Protein AF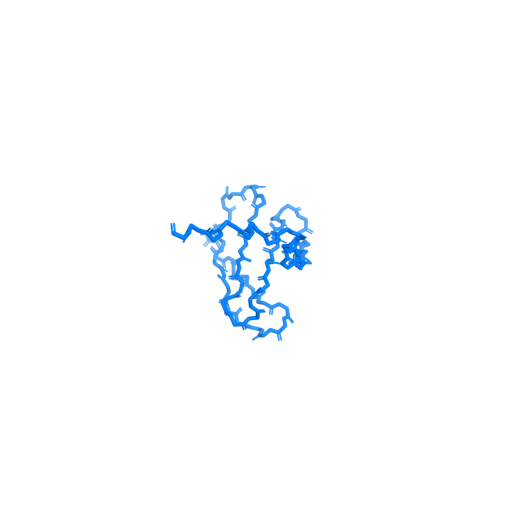-A0A843HNB8-F1 (afdb_monomer)

Mean predicted aligned error: 10.27 Å

pLDDT: mean 70.39, std 7.37, range [53.31, 81.06]

Secondary structure (DSSP, 8-state):
---EEEEPTTT--EEEEE-S---SPEEEE-TTT--EEEE-TTT--EEEEPPPP----------

Foldseek 3Di:
DDWDFDADPPPRDGFDIDPLPDQDWDWTADPVVRWIWTAHSVPRDIDTHGDPDPPDDPPPDDD

Solvent-accessible surface area (backbone atoms only — not comparable to full-atom values): 4243 Å² total; per-residue (Å²): 126,69,70,45,76,41,60,38,95,84,73,68,43,80,68,47,75,41,68,76,82,65,84,56,75,45,78,44,68,36,84,86,77,67,34,34,36,37,39,35,70,88,71,76,50,74,44,80,41,74,63,81,77,80,87,69,81,83,81,79,76,84,129

Nearest PDB structures (foldseek):
  6uq0-assembly1_I  TM=4.509E-01  e=1.717E+00  Saccharomyces cerevisiae S288C
  8yfq-assembly1_I  TM=2.579E-01  e=1.826E+00  Komagataella phaffii
  6gmh-assembly1_I  TM=4.187E-01  e=6.663E+00  Sus scrofa
  5oik-assembly1_I  TM=4.189E-01  e=6.663E+00  Bos taurus

Structure (mmCIF, N/CA/C/O backbone):
data_AF-A0A843HNB8-F1
#
_entry.id   AF-A0A843HNB8-F1
#
loop_
_atom_site.group_PDB
_atom_site.id
_atom_site.type_symbol
_atom_site.label_atom_id
_atom_site.label_alt_id
_atom_site.label_comp_id
_atom_site.label_asym_id
_atom_site.label_entity_id
_atom_site.label_seq_id
_atom_site.pdbx_PDB_ins_code
_atom_site.Cartn_x
_atom_site.Cartn_y
_atom_site.Cartn_z
_atom_site.occupancy
_atom_site.B_iso_or_equiv
_atom_site.auth_seq_id
_atom_site.auth_comp_id
_atom_site.auth_asym_id
_atom_site.auth_atom_id
_atom_site.pdbx_PDB_model_num
ATOM 1 N N . MET A 1 1 ? -6.319 10.504 17.918 1.00 53.31 1 MET A N 1
ATOM 2 C CA . MET A 1 1 ? -6.031 10.543 16.467 1.00 53.31 1 MET A CA 1
ATOM 3 C C . MET A 1 1 ? -6.217 9.147 15.906 1.00 53.31 1 MET A C 1
ATOM 5 O O . MET A 1 1 ? -5.544 8.228 16.362 1.00 53.31 1 MET A O 1
ATOM 9 N N . SER A 1 2 ? -7.177 8.970 15.003 1.00 57.34 2 SER A N 1
ATOM 10 C CA . SER A 1 2 ? -7.484 7.670 14.402 1.00 57.34 2 SER A CA 1
ATOM 11 C C . SER A 1 2 ? -6.500 7.399 13.268 1.00 57.34 2 SER A C 1
ATOM 13 O O . SER A 1 2 ? -6.531 8.079 12.248 1.00 57.34 2 SER A O 1
ATOM 15 N N . LYS A 1 3 ? -5.608 6.425 13.461 1.00 68.50 3 LYS A N 1
ATOM 16 C CA . LYS A 1 3 ? -4.652 5.997 12.436 1.00 68.50 3 LYS A CA 1
ATOM 17 C C . LYS A 1 3 ? -5.389 5.181 11.379 1.00 68.50 3 LYS A C 1
ATOM 19 O O . LYS A 1 3 ? -5.920 4.115 11.689 1.00 68.50 3 LYS A O 1
ATOM 24 N N . ILE A 1 4 ? -5.422 5.668 10.144 1.00 73.44 4 ILE A N 1
ATOM 25 C CA . ILE A 1 4 ? -6.015 4.952 9.014 1.00 73.44 4 ILE A CA 1
ATOM 26 C C . ILE A 1 4 ? -4.904 4.166 8.329 1.00 73.44 4 ILE A C 1
ATOM 28 O O . ILE A 1 4 ? -3.969 4.736 7.770 1.00 73.44 4 ILE A O 1
ATOM 32 N N . LYS A 1 5 ? -5.001 2.841 8.375 1.00 78.75 5 LYS A N 1
ATOM 33 C CA . LYS A 1 5 ? -4.088 1.956 7.652 1.00 78.75 5 LYS A CA 1
ATOM 34 C C . LYS A 1 5 ? -4.558 1.827 6.210 1.00 78.75 5 LYS A C 1
ATOM 36 O O . LYS A 1 5 ? -5.715 1.494 5.960 1.00 78.75 5 LYS A O 1
ATOM 41 N N . ILE A 1 6 ? -3.661 2.088 5.270 1.00 77.06 6 ILE A N 1
ATOM 42 C CA . ILE A 1 6 ? -3.910 1.953 3.838 1.00 77.06 6 ILE A CA 1
ATOM 43 C C . ILE A 1 6 ? -3.292 0.640 3.373 1.00 77.06 6 ILE A C 1
ATOM 45 O O . ILE A 1 6 ? -2.088 0.398 3.519 1.00 77.06 6 ILE A O 1
ATOM 49 N N . TYR A 1 7 ? -4.138 -0.199 2.788 1.00 78.44 7 TYR A N 1
ATOM 50 C CA . TYR A 1 7 ? -3.771 -1.514 2.285 1.00 78.44 7 TYR A CA 1
ATOM 51 C C . TYR A 1 7 ? -3.639 -1.509 0.767 1.00 78.44 7 TYR A C 1
ATOM 53 O O . TYR A 1 7 ? -4.260 -0.714 0.058 1.00 78.44 7 TYR A O 1
ATOM 61 N N . CYS A 1 8 ? -2.831 -2.434 0.257 1.00 75.88 8 CYS A N 1
ATOM 62 C CA . CYS A 1 8 ? -2.770 -2.691 -1.173 1.00 75.88 8 CYS A CA 1
ATOM 63 C C . CYS A 1 8 ? -4.059 -3.376 -1.638 1.00 75.88 8 CYS A C 1
ATOM 65 O O . CYS A 1 8 ? -4.374 -4.428 -1.082 1.00 75.88 8 CYS A O 1
ATOM 67 N N . PRO A 1 9 ? -4.746 -2.889 -2.687 1.00 73.56 9 PRO A N 1
ATOM 68 C CA . PRO A 1 9 ? -5.928 -3.574 -3.214 1.00 73.56 9 PRO A CA 1
ATOM 69 C C . PRO A 1 9 ? -5.613 -4.964 -3.789 1.00 73.56 9 PRO A C 1
ATOM 71 O O . PRO A 1 9 ? -6.507 -5.790 -3.902 1.00 73.56 9 PRO A O 1
ATOM 74 N N . GLU A 1 10 ? -4.352 -5.243 -4.135 1.00 74.50 10 GLU A N 1
ATOM 75 C CA . GLU A 1 10 ? -3.972 -6.502 -4.788 1.00 74.50 10 GLU A CA 1
ATOM 76 C C . GLU A 1 10 ? -3.307 -7.516 -3.865 1.00 74.50 10 GLU A C 1
ATOM 78 O O . GLU A 1 10 ? -3.553 -8.709 -3.986 1.00 74.50 10 GLU A O 1
ATOM 83 N N . CYS A 1 11 ? -2.442 -7.069 -2.952 1.00 77.81 11 CYS A N 1
ATOM 84 C CA . CYS A 1 11 ? -1.745 -7.979 -2.040 1.00 77.81 11 CYS A CA 1
ATOM 85 C C . CYS A 1 11 ? -2.210 -7.879 -0.587 1.00 77.81 11 CYS A C 1
ATOM 87 O O . CYS A 1 11 ? -1.596 -8.516 0.270 1.00 77.81 11 CYS A O 1
ATOM 89 N N . ALA A 1 12 ? -3.219 -7.044 -0.300 1.00 75.88 12 ALA A N 1
ATOM 90 C CA . ALA A 1 12 ? -3.763 -6.772 1.036 1.00 75.88 12 ALA A CA 1
ATOM 91 C C . ALA A 1 12 ? -2.710 -6.405 2.104 1.00 75.88 12 ALA A C 1
ATOM 93 O O . ALA A 1 12 ? -2.991 -6.385 3.296 1.00 75.88 12 ALA A O 1
ATOM 94 N N . THR A 1 13 ? -1.476 -6.110 1.689 1.00 79.88 13 THR A N 1
ATOM 95 C CA . THR A 1 13 ? -0.374 -5.776 2.590 1.00 79.88 13 THR A CA 1
ATOM 96 C C . THR A 1 13 ? -0.516 -4.320 3.014 1.00 79.88 13 THR A C 1
ATOM 98 O O . THR A 1 13 ? -0.898 -3.478 2.197 1.00 79.88 13 THR A O 1
ATOM 101 N N . GLU A 1 14 ? -0.216 -4.022 4.278 1.00 80.94 14 GLU A N 1
ATOM 102 C CA . GLU A 1 14 ? -0.163 -2.649 4.780 1.00 80.94 14 GLU A CA 1
ATOM 103 C C . GLU A 1 14 ? 0.951 -1.892 4.050 1.00 80.94 14 GLU A C 1
ATOM 105 O O . GLU A 1 14 ? 2.108 -2.317 4.032 1.00 80.94 14 GLU A O 1
ATOM 110 N N . ILE A 1 15 ? 0.586 -0.796 3.390 1.00 79.25 15 ILE A N 1
ATOM 111 C CA . ILE A 1 15 ? 1.526 0.003 2.602 1.00 79.25 15 ILE A CA 1
ATOM 112 C C . ILE A 1 15 ? 1.901 1.285 3.341 1.00 79.25 15 ILE A C 1
ATOM 114 O O . ILE A 1 15 ? 3.038 1.748 3.242 1.00 79.25 15 I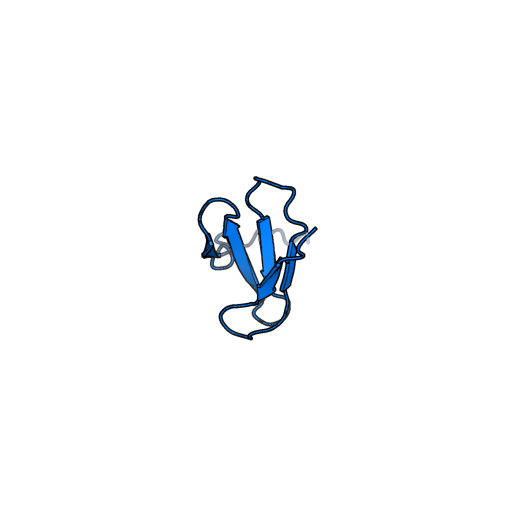LE A O 1
ATOM 118 N N . TYR A 1 16 ? 0.937 1.890 4.031 1.00 76.62 16 TYR A N 1
ATOM 119 C CA . TYR A 1 16 ? 1.110 3.193 4.651 1.00 76.62 16 TYR A CA 1
ATOM 120 C C . TYR A 1 16 ? 0.118 3.376 5.794 1.00 76.62 16 TYR A C 1
ATOM 122 O O . TYR A 1 16 ? -1.008 2.884 5.730 1.00 76.62 16 TYR A O 1
ATOM 130 N N . THR A 1 17 ? 0.526 4.111 6.822 1.00 77.56 17 THR A N 1
ATOM 131 C CA . THR A 1 17 ? -0.360 4.538 7.906 1.00 77.56 17 THR A CA 1
ATOM 132 C C . THR A 1 17 ? -0.537 6.043 7.799 1.00 77.56 17 THR A C 1
ATOM 134 O O . THR A 1 17 ? 0.442 6.779 7.751 1.00 77.56 17 THR A O 1
ATOM 137 N N . TYR A 1 18 ? -1.788 6.482 7.723 1.00 75.25 18 TYR A N 1
ATOM 138 C CA . TYR A 1 18 ? -2.172 7.877 7.614 1.00 75.25 18 TYR A CA 1
ATOM 139 C C . TYR A 1 18 ? -2.711 8.367 8.962 1.00 75.25 18 TYR A C 1
ATOM 141 O O . TYR A 1 18 ? -3.703 7.844 9.473 1.00 75.25 18 TYR A O 1
ATOM 149 N N . ASP A 1 19 ? -2.061 9.376 9.539 1.00 70.50 19 ASP A N 1
ATOM 150 C CA . ASP A 1 19 ? -2.390 9.904 10.871 1.00 70.50 19 ASP A CA 1
ATOM 151 C C . ASP A 1 19 ? -3.600 10.861 10.896 1.00 70.50 19 ASP A C 1
ATOM 153 O O . ASP A 1 19 ? -4.011 11.308 11.967 1.00 70.50 19 ASP A O 1
ATOM 157 N N . GLY A 1 20 ? -4.217 11.149 9.742 1.00 64.44 20 GLY A N 1
ATOM 158 C CA . GLY A 1 20 ? -5.432 11.971 9.663 1.00 64.44 20 GLY A CA 1
ATOM 159 C C . GLY A 1 20 ? -5.199 13.450 9.343 1.00 64.44 20 GLY A C 1
ATOM 160 O O . GLY A 1 20 ? -6.160 14.153 9.050 1.00 64.44 20 GLY A O 1
ATOM 161 N N . THR A 1 21 ? -3.953 13.925 9.375 1.00 67.19 21 THR A N 1
ATOM 162 C CA . THR A 1 21 ? -3.630 15.364 9.397 1.00 67.19 21 THR A CA 1
ATOM 163 C C . THR A 1 21 ? -3.358 15.991 8.029 1.00 67.19 21 THR A C 1
ATOM 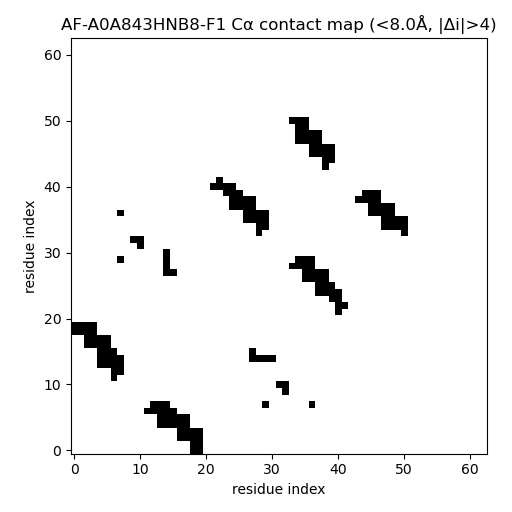165 O O . THR A 1 21 ? -3.385 17.212 7.906 1.00 67.19 21 THR A O 1
ATOM 168 N N . SER A 1 22 ? -3.053 15.195 7.002 1.00 63.50 22 SER A N 1
ATOM 169 C CA . SER A 1 22 ? -2.532 15.708 5.730 1.00 63.50 22 SER A CA 1
ATOM 170 C C . SER A 1 22 ? -3.550 15.628 4.598 1.00 63.50 22 SER A C 1
ATOM 172 O O . SER A 1 22 ? -3.711 14.596 3.963 1.00 63.50 22 SER A O 1
ATOM 174 N N . THR A 1 23 ? -4.153 16.758 4.243 1.00 66.62 23 THR A N 1
ATOM 175 C CA . THR A 1 23 ? -5.086 16.887 3.105 1.00 66.62 23 THR A CA 1
ATOM 176 C C . THR A 1 23 ? -4.450 16.581 1.735 1.00 66.62 23 THR A C 1
ATOM 178 O O . THR A 1 23 ? -5.137 16.539 0.716 1.00 66.62 23 THR A O 1
ATOM 181 N N . THR A 1 24 ? -3.134 16.377 1.696 1.00 70.12 24 THR A N 1
ATOM 182 C CA . THR A 1 24 ? -2.343 16.132 0.490 1.00 70.12 24 THR A CA 1
ATOM 183 C C . THR A 1 24 ? -2.541 14.720 -0.060 1.00 70.12 24 THR A C 1
ATOM 185 O O . THR A 1 24 ? -2.654 13.744 0.678 1.00 70.12 24 THR A O 1
ATOM 188 N N . ASP A 1 25 ? -2.511 14.611 -1.388 1.00 73.06 25 ASP A N 1
ATOM 189 C CA . ASP A 1 25 ? -2.401 13.338 -2.091 1.00 73.06 25 ASP A CA 1
ATOM 190 C C . ASP A 1 25 ? -1.153 12.560 -1.636 1.00 73.06 25 ASP A C 1
ATOM 192 O O . ASP A 1 25 ? -0.023 13.030 -1.786 1.00 73.06 25 ASP A O 1
ATOM 196 N N . VAL A 1 26 ? -1.341 11.333 -1.154 1.00 76.12 26 VAL A N 1
ATOM 197 C CA . VAL A 1 26 ? -0.234 10.457 -0.747 1.00 76.12 26 VAL A CA 1
ATOM 198 C C . VAL A 1 26 ? 0.018 9.437 -1.852 1.00 76.12 26 VAL A C 1
ATOM 200 O O . VAL A 1 26 ? -0.849 8.623 -2.165 1.00 76.12 26 VAL A O 1
ATOM 203 N N . VAL A 1 27 ? 1.204 9.475 -2.462 1.00 78.69 27 VAL A N 1
ATOM 204 C CA . VAL A 1 27 ? 1.632 8.477 -3.453 1.00 78.69 27 VAL A CA 1
ATOM 205 C C . VAL A 1 27 ? 2.605 7.522 -2.783 1.00 78.69 27 VAL A C 1
ATOM 207 O O . VAL A 1 27 ? 3.709 7.918 -2.416 1.00 78.69 27 VAL A O 1
ATOM 210 N N . VAL A 1 28 ? 2.214 6.255 -2.643 1.00 79.50 28 VAL A N 1
ATOM 211 C CA . VAL A 1 28 ? 3.085 5.225 -2.071 1.00 79.50 28 VAL A CA 1
ATOM 212 C C . VAL A 1 28 ? 3.247 4.056 -3.024 1.00 79.50 28 VAL A C 1
ATOM 214 O O . VAL A 1 28 ? 2.316 3.602 -3.684 1.00 79.50 28 VAL A O 1
ATOM 217 N N . LYS A 1 29 ? 4.473 3.547 -3.074 1.00 80.69 29 LYS A N 1
ATOM 218 C CA . LYS A 1 29 ? 4.829 2.345 -3.806 1.00 80.69 29 LYS A CA 1
ATOM 219 C C . LYS A 1 29 ? 4.615 1.107 -2.936 1.00 80.69 29 LYS A C 1
ATOM 221 O O . LYS A 1 29 ? 5.237 0.965 -1.885 1.00 80.69 29 LYS A O 1
ATOM 226 N N . CYS A 1 30 ? 3.800 0.167 -3.403 1.00 81.06 30 CYS A N 1
ATOM 227 C CA . CYS A 1 30 ? 3.731 -1.156 -2.791 1.00 81.06 30 CYS A CA 1
ATOM 228 C C . CYS A 1 30 ? 5.028 -1.924 -3.093 1.00 81.06 30 CYS A C 1
ATOM 230 O O . CYS A 1 30 ? 5.334 -2.178 -4.259 1.00 81.06 30 CYS A O 1
ATOM 232 N N . ARG A 1 31 ? 5.778 -2.337 -2.062 1.00 78.31 31 ARG A N 1
ATOM 233 C CA . ARG A 1 31 ? 7.028 -3.106 -2.237 1.00 78.31 31 ARG A CA 1
ATOM 234 C C . ARG A 1 31 ? 6.809 -4.480 -2.873 1.00 78.31 31 ARG A C 1
ATOM 236 O O . ARG A 1 31 ? 7.675 -4.948 -3.597 1.00 78.31 31 ARG A O 1
ATOM 243 N N . ARG A 1 32 ? 5.656 -5.106 -2.623 1.00 78.62 32 ARG A N 1
ATOM 244 C CA . ARG A 1 32 ? 5.344 -6.458 -3.106 1.00 78.62 32 ARG A CA 1
ATOM 245 C C . ARG A 1 32 ? 4.847 -6.463 -4.551 1.00 78.62 32 ARG A C 1
ATOM 247 O O . ARG A 1 32 ? 5.325 -7.246 -5.357 1.00 78.62 32 ARG A O 1
ATOM 254 N N . CYS A 1 33 ? 3.922 -5.564 -4.887 1.00 76.00 33 CYS A N 1
ATOM 255 C C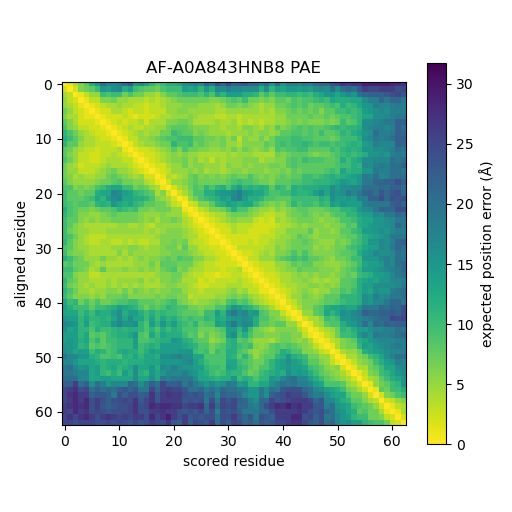A . CYS A 1 33 ? 3.361 -5.460 -6.239 1.00 76.00 33 CYS A CA 1
ATOM 256 C C . CYS A 1 33 ? 4.195 -4.571 -7.174 1.00 76.00 33 CYS A C 1
ATOM 258 O O . CYS A 1 33 ? 3.941 -4.558 -8.375 1.00 76.00 33 CYS A O 1
ATOM 260 N N . ASN A 1 34 ? 5.150 -3.799 -6.639 1.00 76.44 34 ASN A N 1
ATOM 261 C CA . ASN A 1 34 ? 5.959 -2.815 -7.368 1.00 76.44 34 ASN A CA 1
ATOM 262 C C . ASN A 1 34 ? 5.118 -1.761 -8.128 1.00 76.44 34 ASN A C 1
ATOM 264 O O . ASN A 1 34 ? 5.549 -1.218 -9.143 1.00 76.44 34 ASN A O 1
ATOM 268 N N . ARG A 1 35 ? 3.904 -1.475 -7.640 1.00 76.06 35 ARG A N 1
ATOM 269 C CA . ARG A 1 35 ? 2.942 -0.522 -8.225 1.00 76.06 35 ARG A CA 1
ATOM 270 C C . ARG A 1 35 ? 2.789 0.705 -7.338 1.00 76.06 35 ARG A C 1
ATOM 272 O O . ARG A 1 35 ? 2.974 0.614 -6.122 1.00 76.06 35 ARG A O 1
ATOM 279 N N . TYR A 1 36 ? 2.440 1.834 -7.946 1.00 80.12 36 TYR A N 1
ATOM 280 C CA . TYR A 1 36 ? 2.199 3.086 -7.240 1.00 80.12 36 TYR A CA 1
ATOM 281 C C . TYR A 1 36 ? 0.711 3.222 -6.933 1.00 80.12 36 TYR A C 1
ATOM 283 O O . TYR A 1 36 ? -0.146 2.983 -7.777 1.00 80.12 36 TYR A O 1
ATOM 291 N N . ILE A 1 37 ? 0.388 3.587 -5.704 1.00 77.75 37 ILE A N 1
ATOM 292 C CA . ILE A 1 37 ? -0.983 3.767 -5.245 1.00 77.75 37 ILE A CA 1
ATOM 293 C C . ILE A 1 37 ? -1.092 5.203 -4.766 1.00 77.75 37 ILE A C 1
ATOM 295 O O . ILE A 1 37 ? -0.336 5.640 -3.897 1.00 77.75 37 ILE A O 1
ATOM 299 N N . LYS A 1 38 ? -2.009 5.943 -5.383 1.00 78.31 38 LYS A N 1
ATOM 300 C CA . LYS A 1 38 ? -2.339 7.312 -5.019 1.00 78.31 38 LYS A CA 1
ATOM 301 C C . LYS A 1 38 ? -3.573 7.283 -4.122 1.00 78.31 38 LYS A C 1
ATOM 303 O O . LYS A 1 38 ? -4.644 6.849 -4.543 1.00 78.31 38 LYS A O 1
ATOM 308 N N . TYR A 1 39 ? -3.409 7.734 -2.887 1.00 72.75 39 TYR A N 1
ATOM 309 C CA . TYR A 1 39 ? -4.470 7.843 -1.896 1.00 72.75 39 TYR A CA 1
ATOM 310 C C . TYR A 1 39 ? -4.960 9.291 -1.801 1.00 72.75 39 TYR A C 1
ATOM 312 O O . TYR A 1 39 ? -4.157 10.201 -1.580 1.00 72.75 39 TYR A O 1
ATOM 320 N N . LYS A 1 40 ? -6.276 9.492 -1.961 1.00 73.81 40 LYS A N 1
ATOM 321 C CA . LYS A 1 40 ? -6.950 10.787 -1.794 1.00 73.81 40 LYS A CA 1
ATOM 322 C C . LYS A 1 40 ? -7.705 10.830 -0.459 1.00 73.81 40 LYS A C 1
ATOM 324 O O . LYS A 1 40 ? -8.809 10.284 -0.386 1.00 73.81 40 LYS A O 1
ATOM 329 N N . PRO A 1 41 ? -7.178 11.505 0.579 1.00 65.44 41 PRO A N 1
ATOM 330 C CA . PRO A 1 41 ? -7.798 11.513 1.906 1.00 65.44 41 PRO A CA 1
ATOM 331 C C . PRO A 1 41 ? -9.183 12.179 1.938 1.00 65.44 41 PRO A C 1
ATOM 333 O O . PRO A 1 41 ? -10.039 11.741 2.696 1.00 65.44 41 PRO A O 1
ATOM 336 N N . LEU A 1 42 ? -9.439 13.181 1.086 1.00 65.38 42 LEU A N 1
ATOM 337 C CA . LEU A 1 42 ? -10.714 13.919 1.043 1.00 65.38 42 LEU A CA 1
ATOM 338 C C . LEU A 1 42 ? -11.881 13.173 0.371 1.00 65.38 42 LEU A C 1
ATOM 340 O O . LEU A 1 42 ? -13.024 13.581 0.533 1.00 65.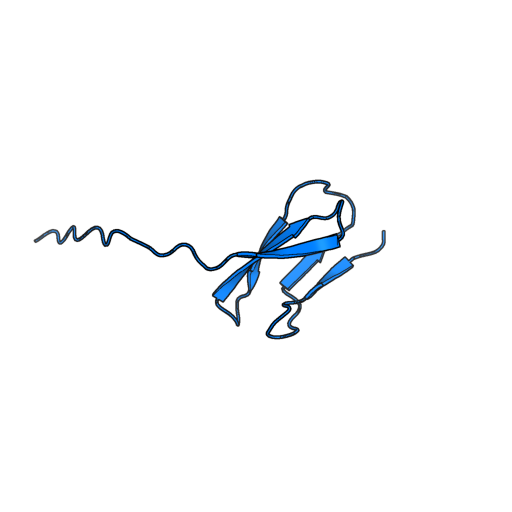38 42 LEU A O 1
ATOM 344 N N . GLY A 1 43 ? -11.614 12.121 -0.408 1.00 63.69 43 GLY A N 1
ATOM 345 C CA . GLY A 1 43 ? -12.640 11.456 -1.226 1.00 63.69 43 GLY A CA 1
ATOM 346 C C . GLY A 1 43 ? -12.727 9.944 -1.046 1.00 63.69 43 GLY A C 1
ATOM 347 O O . GLY A 1 43 ? -13.496 9.306 -1.754 1.00 63.69 43 GLY A O 1
ATOM 348 N N . GLY A 1 44 ? -11.899 9.350 -0.178 1.00 58.19 44 GLY A N 1
ATOM 349 C CA . GLY A 1 44 ? -11.840 7.897 0.044 1.00 58.19 44 GLY A CA 1
ATOM 350 C C . GLY A 1 44 ? -11.390 7.067 -1.168 1.00 58.19 44 GLY A C 1
ATOM 351 O O . GLY A 1 44 ? -11.270 5.850 -1.071 1.00 58.19 44 GLY A O 1
ATOM 352 N N . ALA A 1 45 ? -11.127 7.701 -2.313 1.00 57.59 45 ALA A N 1
ATOM 353 C CA . ALA A 1 45 ? -10.773 7.020 -3.545 1.00 57.59 45 ALA A CA 1
ATOM 354 C C . ALA A 1 45 ? -9.289 6.626 -3.545 1.00 57.59 45 ALA A C 1
ATOM 356 O O . ALA A 1 45 ? -8.394 7.476 -3.463 1.00 57.59 45 ALA A O 1
ATOM 357 N N . THR A 1 46 ? -9.028 5.328 -3.686 1.00 61.69 46 THR A N 1
ATOM 358 C CA . THR A 1 46 ? -7.703 4.783 -3.977 1.00 61.69 46 THR A CA 1
ATOM 359 C C . THR A 1 46 ? -7.544 4.641 -5.486 1.00 61.69 46 THR A C 1
ATOM 361 O O . THR A 1 46 ? -8.288 3.923 -6.149 1.00 61.69 46 THR A O 1
ATOM 364 N N . ILE A 1 47 ? -6.580 5.358 -6.063 1.00 65.12 47 ILE A N 1
ATOM 365 C CA . ILE A 1 47 ? -6.270 5.266 -7.491 1.00 65.12 47 ILE A CA 1
ATOM 366 C C . ILE A 1 47 ? -4.973 4.477 -7.624 1.00 65.12 47 ILE A C 1
ATOM 368 O O . ILE A 1 47 ? -3.906 4.933 -7.210 1.00 65.12 47 ILE A O 1
ATOM 372 N N . THR A 1 48 ? -5.051 3.287 -8.211 1.00 62.78 48 THR A N 1
ATOM 373 C CA . THR A 1 48 ? -3.855 2.511 -8.550 1.00 62.78 48 THR A CA 1
ATOM 374 C C . THR A 1 48 ? -3.254 3.092 -9.823 1.00 62.78 48 THR A C 1
ATOM 376 O O . THR A 1 48 ? -3.862 3.033 -10.889 1.00 62.78 48 THR A O 1
ATOM 379 N N . VAL A 1 49 ? -2.064 3.674 -9.718 1.00 66.88 49 VAL A N 1
ATOM 380 C CA . VAL A 1 49 ? -1.320 4.209 -10.859 1.00 66.88 49 VAL A CA 1
ATOM 381 C C . VAL A 1 49 ? -0.304 3.151 -11.286 1.00 66.88 49 VAL A C 1
ATOM 383 O O . VAL A 1 49 ? 0.545 2.710 -10.504 1.00 66.88 49 VAL A O 1
ATOM 386 N N . ARG A 1 50 ? -0.388 2.699 -12.541 1.00 61.03 50 ARG A N 1
ATOM 387 C CA . ARG A 1 50 ? 0.634 1.807 -13.102 1.00 61.03 50 ARG A CA 1
ATOM 388 C C . ARG A 1 50 ? 1.980 2.535 -13.078 1.00 61.03 50 ARG A C 1
ATOM 390 O O . ARG A 1 50 ? 2.028 3.744 -13.286 1.00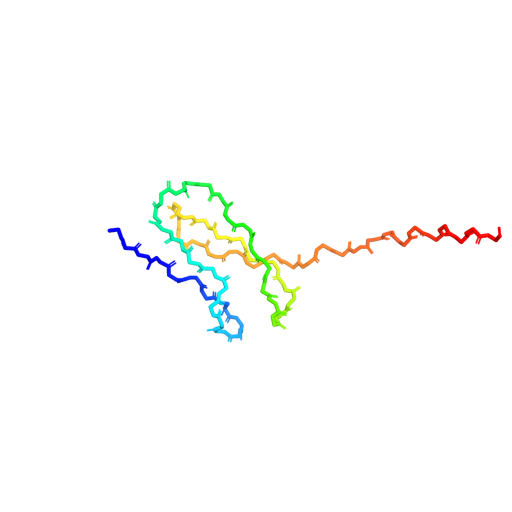 61.03 50 ARG A O 1
ATOM 397 N N . ASN A 1 51 ? 3.064 1.805 -12.806 1.00 64.38 51 ASN A N 1
ATOM 398 C CA . ASN A 1 51 ? 4.409 2.365 -12.915 1.00 64.38 51 ASN A CA 1
ATOM 399 C C . ASN A 1 51 ? 4.554 3.041 -14.291 1.00 64.38 51 ASN A C 1
ATOM 401 O O . ASN A 1 51 ? 4.197 2.392 -15.281 1.00 64.38 51 ASN A O 1
ATOM 405 N N . PRO A 1 52 ? 5.021 4.301 -14.372 1.00 65.50 52 PRO A N 1
ATOM 406 C CA . PRO A 1 52 ? 5.226 4.947 -15.658 1.00 65.50 52 PRO A CA 1
ATOM 407 C C . PRO A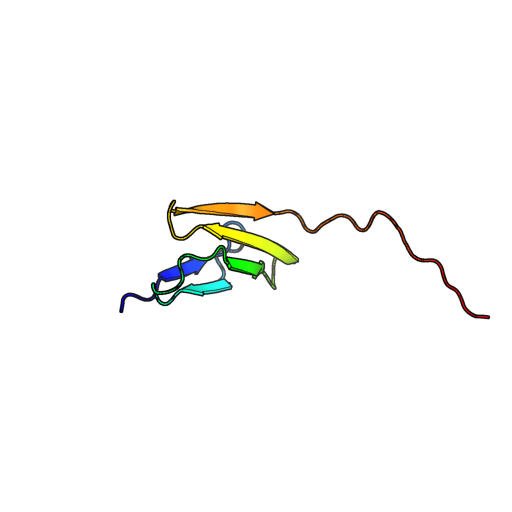 1 52 ? 6.150 4.076 -16.508 1.00 65.50 52 PRO A C 1
ATOM 409 O O . PRO A 1 52 ? 7.219 3.652 -16.062 1.00 65.50 52 PRO A O 1
ATOM 412 N N . GLU A 1 53 ? 5.702 3.755 -17.719 1.00 67.12 53 GLU A N 1
ATOM 413 C CA . GLU A 1 53 ? 6.515 3.018 -18.675 1.00 67.12 53 GLU A CA 1
ATOM 414 C C . 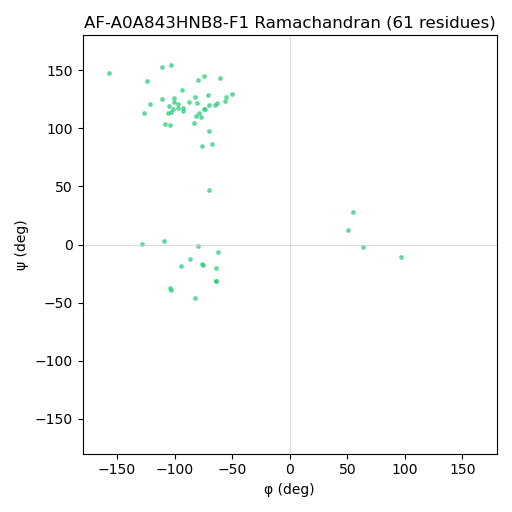GLU A 1 53 ? 7.703 3.904 -19.052 1.00 67.12 53 GLU A C 1
ATOM 416 O O . GLU A 1 53 ? 7.535 5.025 -19.536 1.00 67.12 53 GLU A O 1
ATOM 421 N N . ILE A 1 54 ? 8.915 3.417 -18.788 1.00 64.88 54 ILE A N 1
ATOM 422 C CA . ILE A 1 54 ? 10.139 4.094 -19.206 1.00 64.88 54 ILE A CA 1
ATOM 423 C C . ILE A 1 54 ? 10.195 3.963 -20.730 1.00 64.88 54 ILE A C 1
ATOM 425 O O . ILE A 1 54 ? 10.578 2.921 -21.254 1.00 64.88 54 ILE A O 1
ATOM 429 N N . LYS A 1 55 ? 9.751 5.000 -21.448 1.00 68.38 55 LYS A N 1
ATOM 430 C CA . LYS A 1 55 ? 9.700 5.002 -22.921 1.00 68.38 55 LYS A CA 1
ATOM 431 C C . LYS A 1 55 ? 11.065 5.184 -23.587 1.00 68.38 55 LYS A C 1
ATOM 433 O O . LYS A 1 55 ? 11.207 4.852 -24.757 1.00 68.38 55 LYS A O 1
ATOM 438 N N . THR A 1 56 ? 12.064 5.664 -22.850 1.00 64.00 56 THR A N 1
ATOM 439 C CA . THR A 1 56 ? 13.404 5.920 -23.384 1.00 64.00 56 THR A CA 1
ATOM 440 C C . THR A 1 56 ? 14.436 5.210 -22.525 1.00 64.00 56 THR A C 1
ATOM 442 O O . THR A 1 56 ? 14.645 5.568 -21.368 1.00 64.00 56 THR A O 1
ATOM 445 N N . ALA A 1 57 ? 15.102 4.208 -23.095 1.00 64.12 57 ALA A N 1
ATOM 446 C CA . ALA A 1 57 ? 16.372 3.740 -22.568 1.00 64.12 57 ALA A CA 1
ATOM 447 C C . ALA A 1 57 ? 17.438 4.752 -23.004 1.00 64.12 57 ALA A C 1
ATOM 449 O O . ALA A 1 57 ? 17.751 4.846 -24.191 1.00 64.12 57 ALA A O 1
ATOM 450 N N . SER A 1 58 ? 17.978 5.537 -22.072 1.00 61.78 58 SER A N 1
ATOM 451 C CA . SER A 1 58 ? 19.161 6.356 -22.343 1.00 61.78 58 SER A CA 1
ATOM 452 C C . SER A 1 58 ? 20.344 5.412 -22.548 1.00 61.78 58 SER A C 1
ATOM 454 O O . SER A 1 58 ? 21.042 5.057 -21.603 1.00 61.78 58 SER A O 1
ATOM 456 N N . GLY A 1 59 ? 2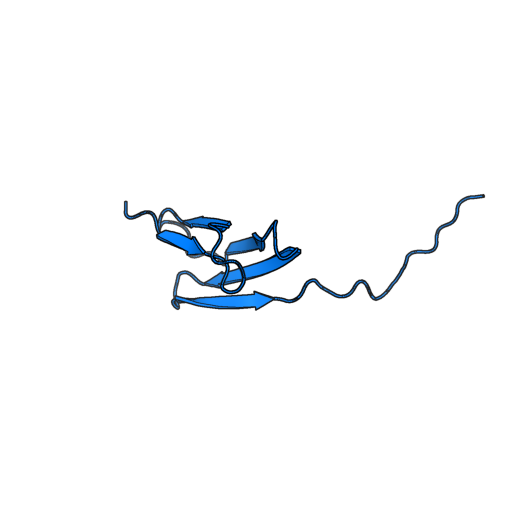0.530 4.944 -23.782 1.00 60.25 59 GLY A N 1
ATOM 457 C CA . GLY A 1 59 ? 21.636 4.091 -24.212 1.00 60.25 59 GLY A CA 1
ATOM 458 C C . GLY A 1 59 ? 22.972 4.832 -24.252 1.00 60.25 59 GLY A C 1
ATOM 459 O O . GLY A 1 59 ? 23.696 4.726 -25.235 1.00 60.25 59 GLY A O 1
ATOM 460 N N . ALA A 1 60 ? 23.303 5.593 -23.207 1.00 65.69 60 ALA A N 1
ATOM 461 C CA . ALA A 1 60 ? 24.631 6.158 -23.032 1.00 65.69 60 ALA A CA 1
ATOM 462 C C . ALA A 1 60 ? 25.569 5.036 -22.565 1.00 65.69 60 ALA A C 1
ATOM 464 O O . ALA A 1 60 ? 25.767 4.814 -21.372 1.00 65.69 60 ALA A O 1
ATOM 465 N N . ARG A 1 61 ? 26.106 4.284 -23.527 1.00 62.62 61 ARG A N 1
ATOM 466 C CA . ARG A 1 61 ? 27.295 3.459 -23.315 1.00 62.62 61 ARG A CA 1
ATOM 467 C C . ARG A 1 61 ? 28.497 4.377 -23.493 1.00 62.62 61 ARG A C 1
ATOM 469 O O . ARG A 1 61 ? 28.797 4.770 -24.613 1.00 62.62 61 ARG A O 1
ATOM 476 N N . PHE A 1 62 ? 29.130 4.759 -22.393 1.00 60.28 62 PHE A N 1
ATOM 477 C CA . PHE A 1 62 ? 30.482 5.300 -22.443 1.00 60.28 62 PHE A CA 1
ATOM 478 C C . PHE A 1 62 ? 31.421 4.117 -22.720 1.00 60.28 62 PHE A C 1
ATOM 480 O O . PHE A 1 62 ? 31.428 3.144 -21.966 1.00 60.28 62 PHE A O 1
ATOM 487 N N . TRP A 1 63 ? 32.093 4.151 -23.867 1.00 64.25 63 TRP A N 1
ATOM 488 C CA . TRP A 1 63 ? 33.251 3.309 -24.171 1.00 64.25 63 TRP A CA 1
ATOM 489 C C . TRP A 1 63 ? 34.504 3.909 -23.543 1.00 64.25 63 TRP A C 1
ATOM 491 O O . TRP A 1 63 ? 34.582 5.159 -23.479 1.00 64.25 63 TRP A O 1
#

Sequence (63 aa):
MSKIKIYCPECATEIYTYDGTSTTDVVVKCRRCNRYIKYKPLGGATITVRNPEIKTASGARFW

Radius of gyration: 15.65 Å; Cα contacts (8 Å, |Δi|>4): 91; chains: 1; bounding box: 46×25×41 Å